Protein AF-A0A8X7V515-F1 (afdb_monomer)

Mean predicted aligned error: 9.32 Å

Nearest PDB structures (foldseek):
  7oya-assembly1_E1  TM=2.102E-01  e=2.055E+00  Danio rerio

Radius of gyration: 15.52 Å; Cα contacts (8 Å, |Δi|>4): 32; chains: 1; bounding box: 30×36×45 Å

Sequence (72 aa):
MTLMAQPQEPHFFQPLLPGFQTYLTIPIVFFSKHIQGKTNGNTWTLTSDATDQTWQVIQEERLTHPRLEGVR

Structure (mmCIF, N/CA/C/O backbone):
data_AF-A0A8X7V515-F1
#
_entry.id   AF-A0A8X7V515-F1
#
loop_
_atom_site.group_PDB
_atom_site.id
_atom_site.type_symbol
_atom_site.label_atom_id
_atom_site.label_alt_id
_atom_site.label_comp_id
_atom_site.label_asym_id
_atom_site.label_entity_id
_atom_site.label_seq_id
_atom_site.pdbx_PDB_ins_code
_atom_site.Cartn_x
_atom_site.C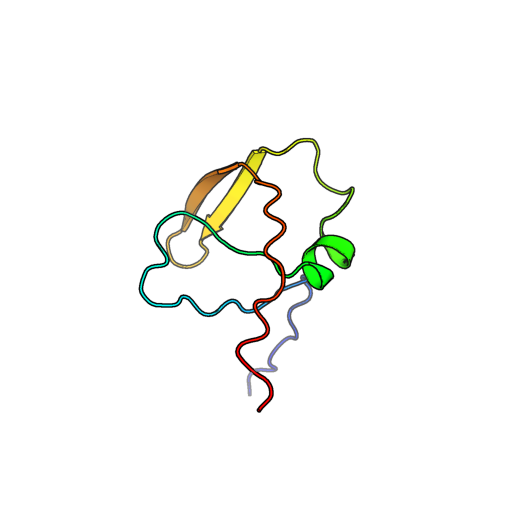artn_y
_atom_site.Cartn_z
_atom_site.occupancy
_atom_site.B_iso_or_equiv
_atom_site.auth_seq_id
_atom_site.auth_comp_id
_atom_site.auth_asym_id
_atom_site.auth_atom_id
_atom_site.pdbx_PDB_model_num
ATOM 1 N N . MET A 1 1 ? -17.248 -21.103 20.312 1.00 44.12 1 MET A N 1
ATOM 2 C CA . MET A 1 1 ? -17.586 -21.065 18.874 1.00 44.12 1 MET A CA 1
ATOM 3 C C . MET A 1 1 ? -17.447 -19.614 18.443 1.00 44.12 1 MET A C 1
ATOM 5 O O . MET A 1 1 ? -18.318 -18.819 18.765 1.00 44.12 1 MET A O 1
ATOM 9 N N . THR A 1 2 ? -16.308 -19.225 17.875 1.00 54.53 2 THR A N 1
ATOM 10 C CA . THR A 1 2 ? -16.057 -17.823 17.510 1.00 54.53 2 THR A CA 1
ATOM 11 C C . THR A 1 2 ? -16.721 -17.556 16.166 1.00 54.53 2 THR A C 1
ATOM 13 O O . THR A 1 2 ? -16.376 -18.196 15.175 1.00 54.53 2 THR A O 1
ATOM 16 N N . LEU A 1 3 ? -17.710 -16.663 16.138 1.00 63.66 3 LEU A N 1
ATOM 17 C CA . LEU A 1 3 ? -18.316 -16.186 14.900 1.00 63.66 3 LEU A CA 1
ATOM 18 C C . LEU A 1 3 ? -17.222 -15.438 14.126 1.00 63.66 3 LEU A C 1
ATOM 20 O O . LEU A 1 3 ? -16.715 -14.430 14.613 1.00 63.66 3 LEU A O 1
ATOM 24 N N . MET A 1 4 ? -16.811 -15.948 12.965 1.00 66.62 4 MET A N 1
ATOM 25 C CA . MET A 1 4 ? -15.887 -15.223 12.093 1.00 66.62 4 MET A CA 1
ATOM 26 C C . MET A 1 4 ? -16.622 -13.986 11.579 1.00 66.62 4 MET A C 1
ATOM 28 O O . MET A 1 4 ? -17.466 -14.084 10.689 1.00 66.62 4 MET A O 1
ATOM 32 N N . ALA A 1 5 ? -16.363 -12.834 12.197 1.00 73.25 5 ALA A N 1
ATOM 33 C CA . ALA A 1 5 ? -16.897 -11.567 11.734 1.00 73.25 5 ALA A CA 1
ATOM 34 C C . ALA A 1 5 ? -16.383 -11.315 10.313 1.00 73.25 5 ALA A C 1
ATOM 36 O O . ALA A 1 5 ? -15.184 -11.418 10.047 1.00 73.25 5 ALA A O 1
ATOM 37 N N . GLN A 1 6 ? -17.295 -11.017 9.389 1.00 74.25 6 GLN A N 1
ATOM 38 C CA . GLN A 1 6 ? -16.899 -10.626 8.044 1.00 74.25 6 GLN A CA 1
ATOM 39 C C . GLN A 1 6 ? -16.151 -9.290 8.122 1.00 74.25 6 GLN A C 1
ATOM 41 O O . GLN A 1 6 ? -16.644 -8.378 8.803 1.00 74.25 6 GLN A O 1
ATOM 46 N N . PRO A 1 7 ? -15.000 -9.146 7.440 1.00 76.06 7 PRO A N 1
ATOM 47 C CA . PRO A 1 7 ? -14.287 -7.880 7.433 1.00 76.06 7 PRO A CA 1
ATOM 48 C C . PRO A 1 7 ? -15.192 -6.809 6.820 1.00 76.06 7 PRO A C 1
ATOM 50 O O . PRO A 1 7 ? -15.721 -6.994 5.724 1.00 76.06 7 PRO A O 1
ATOM 53 N N . GLN A 1 8 ? -15.406 -5.721 7.556 1.00 83.62 8 GLN A N 1
ATOM 54 C CA . GLN A 1 8 ? -16.265 -4.615 7.117 1.00 83.62 8 GLN A CA 1
ATOM 55 C C . GLN A 1 8 ? -15.543 -3.700 6.121 1.00 83.62 8 GLN A C 1
ATOM 57 O O . GLN A 1 8 ? -16.170 -3.110 5.245 1.00 83.62 8 GLN A O 1
ATOM 62 N N . GLU A 1 9 ? -14.218 -3.620 6.231 1.00 88.94 9 GLU A N 1
ATOM 63 C CA . GLU A 1 9 ? -13.386 -2.782 5.376 1.00 88.94 9 GLU A CA 1
ATOM 64 C C . GLU A 1 9 ? -13.046 -3.486 4.051 1.00 88.94 9 GLU A C 1
ATOM 66 O O . GLU A 1 9 ? -12.778 -4.696 4.043 1.00 88.94 9 GLU A O 1
ATOM 71 N N . PRO A 1 10 ? -13.018 -2.761 2.913 1.00 92.12 10 PRO A N 1
ATOM 72 C CA . PRO A 1 10 ? -12.559 -3.309 1.643 1.00 92.12 10 PRO A CA 1
ATOM 73 C C . PRO A 1 10 ? -11.123 -3.828 1.747 1.00 92.12 10 PRO A C 1
ATOM 75 O O . PRO A 1 10 ? -10.217 -3.101 2.140 1.00 92.12 10 PRO A O 1
ATOM 78 N N . HIS A 1 11 ? -10.900 -5.069 1.329 1.00 91.31 11 HIS A N 1
ATOM 79 C CA . HIS A 1 11 ? -9.588 -5.711 1.348 1.00 91.31 11 HIS A CA 1
ATOM 80 C C . HIS A 1 11 ? -9.381 -6.548 0.082 1.00 91.31 11 HIS A C 1
ATOM 82 O O . HIS A 1 11 ? -10.338 -6.965 -0.576 1.00 91.31 11 HIS A O 1
ATOM 88 N N . PHE A 1 12 ? -8.120 -6.788 -0.270 1.00 90.62 12 PHE A N 1
ATOM 89 C CA . PHE A 1 12 ? -7.722 -7.681 -1.355 1.00 90.62 12 PHE A CA 1
ATOM 90 C C . PHE A 1 12 ? -6.511 -8.510 -0.926 1.00 90.62 12 PHE A C 1
ATOM 92 O O . PHE A 1 12 ? -5.774 -8.125 -0.021 1.00 90.62 12 PHE A O 1
ATOM 99 N N . PHE A 1 13 ? -6.296 -9.639 -1.598 1.00 88.19 13 PHE A N 1
ATOM 100 C CA . PHE A 1 13 ? -5.107 -10.463 -1.410 1.00 88.19 13 PHE A CA 1
ATOM 101 C C . PHE A 1 13 ? -4.133 -10.240 -2.560 1.00 88.19 13 PHE A C 1
ATOM 103 O O . PHE A 1 13 ? -4.527 -10.268 -3.727 1.00 88.19 13 PHE A O 1
ATOM 110 N N . GLN A 1 14 ? -2.857 -10.067 -2.228 1.00 84.00 14 GLN A N 1
ATOM 111 C CA . GLN A 1 14 ? -1.777 -10.022 -3.201 1.00 84.00 14 GLN A CA 1
ATOM 112 C C . GLN A 1 14 ? -0.704 -11.044 -2.814 1.00 84.00 14 GLN A C 1
ATOM 114 O O . GLN A 1 14 ? -0.098 -10.905 -1.750 1.00 84.00 14 GLN A O 1
ATOM 119 N N . PRO A 1 15 ? -0.435 -12.061 -3.650 1.00 83.12 15 PRO A N 1
ATOM 120 C CA . PRO A 1 15 ? 0.678 -12.963 -3.404 1.00 83.12 15 PRO A CA 1
ATOM 121 C C . PRO A 1 15 ? 2.004 -12.213 -3.577 1.00 83.12 15 PRO A C 1
ATOM 123 O O . PRO A 1 15 ? 2.224 -11.533 -4.582 1.00 83.12 15 PRO A O 1
ATOM 126 N N . LEU A 1 16 ? 2.900 -12.353 -2.602 1.00 81.31 16 LEU A N 1
ATOM 127 C CA . LEU A 1 16 ? 4.266 -11.845 -2.697 1.00 81.31 16 LEU A CA 1
ATOM 128 C C . LEU A 1 16 ? 5.115 -12.884 -3.432 1.00 81.31 16 LEU A C 1
ATOM 130 O O . LEU A 1 16 ? 5.486 -13.914 -2.871 1.00 81.31 16 LEU A O 1
ATOM 134 N N . LEU A 1 17 ? 5.372 -12.640 -4.716 1.00 80.56 17 LEU A N 1
ATOM 135 C CA . LEU A 1 17 ? 6.210 -13.518 -5.530 1.00 80.56 17 LEU A CA 1
ATOM 136 C C . LEU A 1 17 ? 7.702 -13.295 -5.216 1.00 80.56 17 LEU A C 1
ATOM 138 O O . LEU A 1 17 ? 8.094 -12.184 -4.849 1.00 80.56 17 LEU A O 1
ATOM 142 N N . PRO A 1 18 ? 8.571 -14.308 -5.391 1.00 81.19 18 PRO A N 1
ATOM 143 C CA . PRO A 1 18 ? 10.016 -14.110 -5.315 1.00 81.19 18 PRO A CA 1
ATOM 144 C C . PRO A 1 18 ? 10.470 -12.971 -6.245 1.00 81.19 18 PRO A C 1
ATOM 146 O O . PRO A 1 18 ? 10.088 -12.931 -7.412 1.00 81.19 18 PRO A O 1
ATOM 149 N N . GLY A 1 19 ? 11.268 -12.035 -5.722 1.00 71.75 19 GLY A N 1
ATOM 150 C CA . GLY A 1 19 ? 11.700 -10.825 -6.443 1.00 71.75 19 GLY A CA 1
ATOM 151 C C . GLY A 1 19 ? 10.867 -9.570 -6.152 1.00 71.75 19 GLY A C 1
ATOM 152 O O . GLY A 1 19 ? 11.182 -8.493 -6.653 1.00 71.75 19 GLY A O 1
ATOM 153 N N . PHE A 1 20 ? 9.836 -9.677 -5.314 1.00 72.19 20 PHE A N 1
ATOM 154 C CA . PHE A 1 20 ? 9.066 -8.535 -4.837 1.00 72.19 20 PHE A CA 1
ATOM 155 C C . PHE A 1 20 ? 9.791 -7.848 -3.675 1.00 72.19 20 PHE A C 1
ATOM 157 O O . PHE A 1 20 ? 9.861 -8.398 -2.579 1.00 72.19 20 PHE A O 1
ATOM 164 N N . GLN A 1 21 ? 10.392 -6.682 -3.922 1.00 70.25 21 GLN A N 1
ATOM 165 C CA . GLN A 1 21 ? 11.239 -6.019 -2.918 1.00 70.25 21 GLN A CA 1
ATOM 166 C C . GLN A 1 21 ? 10.877 -4.555 -2.648 1.00 70.25 21 GLN A C 1
ATOM 168 O O . GLN A 1 21 ? 11.180 -4.069 -1.565 1.00 70.25 21 GLN A O 1
ATOM 173 N N . THR A 1 22 ? 10.248 -3.843 -3.591 1.00 78.94 22 THR A N 1
ATOM 174 C CA . THR A 1 22 ? 10.184 -2.367 -3.515 1.00 78.94 22 THR A CA 1
ATOM 175 C C . THR A 1 22 ? 8.830 -1.727 -3.816 1.00 78.94 22 THR A C 1
ATOM 177 O O . THR A 1 22 ? 8.663 -0.545 -3.543 1.00 78.94 22 THR A O 1
ATOM 180 N N . TYR A 1 23 ? 7.858 -2.456 -4.363 1.00 81.31 23 TYR A N 1
ATOM 181 C CA . TYR A 1 23 ? 6.538 -1.915 -4.717 1.00 81.31 23 TYR A CA 1
ATOM 182 C C . TYR A 1 23 ? 5.433 -2.849 -4.237 1.00 81.31 23 TYR A C 1
ATOM 184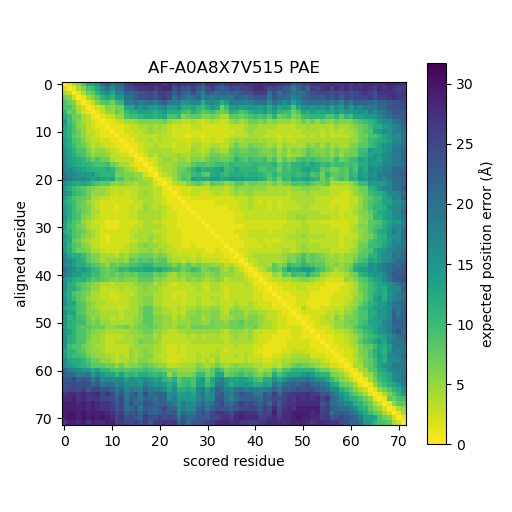 O O . TYR A 1 23 ? 5.743 -3.972 -3.896 1.00 81.31 23 TYR A O 1
ATOM 192 N N . LEU A 1 24 ? 4.171 -2.406 -4.213 1.00 84.44 24 LEU A N 1
ATOM 193 C CA . LEU A 1 24 ? 2.954 -3.225 -4.075 1.00 84.44 24 LEU A CA 1
ATOM 194 C C . LEU A 1 24 ? 2.073 -2.977 -5.311 1.00 84.44 24 LEU A C 1
ATOM 196 O O . LEU A 1 24 ? 2.146 -1.901 -5.899 1.00 84.44 24 LEU A O 1
ATOM 200 N N . THR A 1 25 ? 1.278 -3.950 -5.763 1.00 85.88 25 THR A N 1
ATOM 201 C CA . THR A 1 25 ? 0.429 -3.778 -6.956 1.00 85.88 25 THR A CA 1
ATOM 202 C C . THR A 1 25 ? -1.030 -3.942 -6.579 1.00 85.88 25 THR A C 1
ATOM 204 O O . THR A 1 25 ? -1.526 -5.049 -6.394 1.00 85.88 25 THR A O 1
ATOM 207 N N . ILE A 1 26 ? -1.737 -2.819 -6.516 1.00 87.56 26 ILE A N 1
ATOM 208 C CA . ILE A 1 26 ? -3.171 -2.811 -6.246 1.00 87.56 26 ILE A CA 1
ATOM 2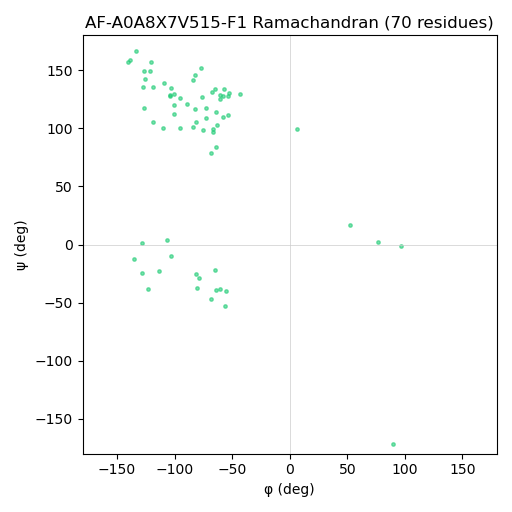09 C C . ILE A 1 26 ? -3.910 -3.250 -7.521 1.00 87.56 26 ILE A C 1
ATOM 211 O O . ILE A 1 26 ? -3.695 -2.650 -8.578 1.00 87.56 26 ILE A O 1
ATOM 215 N N . PRO A 1 27 ? -4.795 -4.263 -7.462 1.00 90.19 27 PRO A N 1
ATOM 216 C CA . PRO A 1 27 ? -5.615 -4.641 -8.605 1.00 90.19 27 PRO A CA 1
ATOM 217 C C . PRO A 1 27 ? -6.446 -3.457 -9.105 1.00 90.19 27 PRO A C 1
ATOM 219 O O . PRO A 1 27 ? -7.120 -2.792 -8.316 1.00 90.19 27 PRO A O 1
ATOM 222 N N . ILE A 1 28 ? -6.462 -3.233 -10.422 1.00 88.62 28 ILE A N 1
ATOM 223 C CA . ILE A 1 28 ? -7.141 -2.076 -11.031 1.00 88.62 28 ILE A CA 1
ATOM 224 C C . ILE A 1 28 ? -8.621 -1.980 -10.636 1.00 88.62 28 ILE A C 1
ATOM 226 O O . ILE A 1 28 ? -9.107 -0.908 -10.293 1.00 88.62 28 ILE A O 1
ATOM 230 N N . VAL A 1 29 ? -9.321 -3.119 -10.575 1.00 91.25 29 VAL A N 1
ATOM 231 C CA . VAL A 1 29 ? -10.737 -3.182 -10.177 1.00 91.25 29 VAL A CA 1
ATOM 232 C C . VAL A 1 29 ? -10.932 -2.737 -8.725 1.00 91.25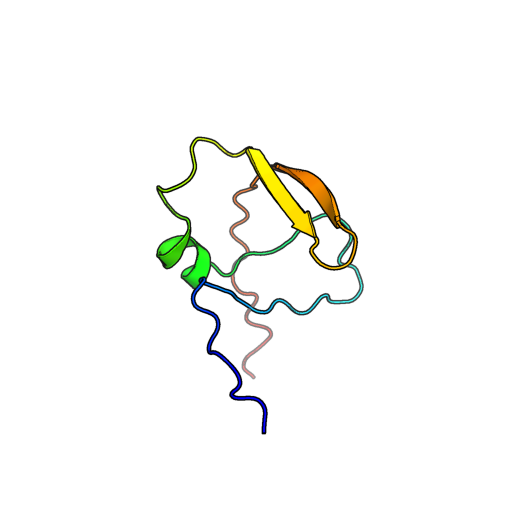 29 VAL A C 1
ATOM 234 O O . VAL A 1 29 ? -11.895 -2.035 -8.416 1.00 91.25 29 VAL A O 1
ATOM 237 N N . PHE A 1 30 ? -10.012 -3.114 -7.831 1.00 92.56 30 PHE A N 1
ATOM 238 C CA . PHE A 1 30 ? -10.061 -2.704 -6.430 1.00 92.56 30 PHE A CA 1
ATOM 239 C C . PHE A 1 30 ? -9.797 -1.204 -6.298 1.00 92.56 30 PHE A C 1
ATOM 241 O O . PHE A 1 30 ? -10.567 -0.501 -5.642 1.00 92.56 30 PHE A O 1
ATOM 248 N N . PHE A 1 31 ? -8.756 -0.708 -6.976 1.00 90.25 31 PHE A N 1
ATOM 249 C CA . PHE A 1 31 ? -8.415 0.711 -6.988 1.00 90.25 31 PHE A CA 1
ATOM 250 C C . PHE A 1 31 ? -9.595 1.566 -7.466 1.00 90.25 31 PHE A C 1
ATOM 252 O O . PHE A 1 31 ? -10.024 2.461 -6.737 1.00 90.25 31 PHE A O 1
ATOM 259 N N . SER A 1 32 ? -10.177 1.248 -8.627 1.00 91.12 32 SER A N 1
ATOM 260 C CA . SER A 1 32 ? -11.291 2.016 -9.198 1.00 91.12 32 SER A CA 1
ATOM 261 C C . SER A 1 32 ? -12.529 2.041 -8.308 1.00 91.12 32 SER A C 1
ATOM 263 O O . SER A 1 32 ? -13.191 3.069 -8.204 1.00 91.12 32 SER A O 1
ATOM 265 N N . LYS A 1 33 ? -12.852 0.928 -7.642 1.00 94.50 33 LYS A N 1
ATOM 266 C CA . LYS A 1 33 ? -14.053 0.845 -6.803 1.00 94.50 33 LYS A CA 1
ATOM 267 C C . LYS A 1 33 ? -13.865 1.479 -5.424 1.00 94.50 33 LYS A C 1
ATOM 269 O O . LYS A 1 33 ? -14.809 2.051 -4.876 1.00 94.50 33 LYS A O 1
ATOM 274 N N . HIS A 1 34 ? -12.683 1.335 -4.829 1.00 92.44 34 HIS A N 1
ATOM 275 C CA . HIS A 1 34 ? -12.497 1.611 -3.405 1.00 92.44 34 HIS A CA 1
ATOM 276 C C . HIS A 1 34 ? -11.603 2.805 -3.100 1.00 92.44 34 HIS A C 1
ATOM 278 O O . HIS A 1 34 ? -11.782 3.373 -2.024 1.00 92.44 34 HIS A O 1
ATOM 284 N N . ILE A 1 35 ? -10.717 3.214 -4.011 1.00 90.44 35 ILE A N 1
ATOM 285 C CA . ILE A 1 35 ? -9.681 4.214 -3.719 1.00 90.44 35 ILE A CA 1
ATOM 286 C C . ILE A 1 35 ? -9.735 5.424 -4.659 1.00 90.44 35 ILE A C 1
ATOM 288 O O . ILE A 1 35 ? -9.538 6.555 -4.214 1.00 90.44 35 ILE A O 1
ATOM 292 N N . GLN A 1 36 ? -10.032 5.211 -5.943 1.00 89.00 36 GLN A N 1
ATOM 293 C CA . GLN A 1 36 ? -10.056 6.266 -6.954 1.00 89.00 36 GLN A CA 1
ATOM 294 C C . GLN A 1 36 ? -10.956 7.436 -6.524 1.00 89.00 36 GLN A C 1
ATOM 296 O O . GLN A 1 36 ? -12.112 7.248 -6.148 1.00 89.00 36 GLN A O 1
ATOM 301 N N . GLY A 1 37 ? -10.407 8.653 -6.570 1.00 87.69 37 GLY A N 1
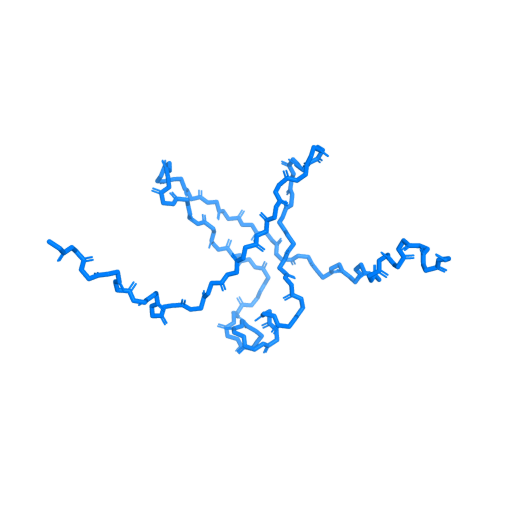ATOM 302 C CA . GLY A 1 37 ? -11.113 9.880 -6.189 1.00 87.69 37 GLY A CA 1
ATOM 303 C C . GLY A 1 37 ? -11.253 10.118 -4.680 1.00 87.69 37 GLY A C 1
ATOM 304 O O . GLY A 1 37 ? -11.865 11.112 -4.299 1.00 87.69 37 GLY A O 1
ATOM 305 N N . LYS A 1 38 ? -10.701 9.248 -3.819 1.00 86.06 38 LYS A N 1
ATOM 306 C CA . LYS A 1 38 ? -10.746 9.404 -2.350 1.00 86.06 38 LYS A CA 1
ATOM 307 C C . LYS A 1 38 ? -9.439 9.899 -1.727 1.00 86.06 38 LYS A C 1
ATOM 309 O O . LYS A 1 38 ? -9.419 10.208 -0.540 1.00 86.06 38 LYS A O 1
ATOM 314 N N . THR A 1 39 ? -8.353 9.955 -2.495 1.00 80.00 39 THR A N 1
ATOM 315 C CA . THR A 1 39 ? -7.029 10.381 -2.023 1.00 80.00 39 THR A CA 1
ATOM 316 C C . THR A 1 39 ? -6.658 11.740 -2.611 1.00 80.00 39 THR A C 1
ATOM 318 O O . THR A 1 39 ? -6.873 11.994 -3.796 1.00 80.00 39 THR A O 1
ATOM 321 N N . ASN A 1 40 ? -6.064 12.611 -1.792 1.00 78.00 40 ASN A N 1
ATOM 322 C CA . ASN A 1 40 ? -5.532 13.896 -2.241 1.00 78.00 40 ASN A CA 1
ATOM 323 C C . ASN A 1 40 ? -4.034 13.749 -2.535 1.00 78.00 40 ASN A C 1
ATOM 325 O O . ASN A 1 40 ? -3.214 13.759 -1.621 1.00 78.00 40 ASN A O 1
ATOM 329 N N . GLY A 1 41 ? -3.686 13.618 -3.816 1.00 84.88 41 GLY A N 1
ATOM 330 C CA . GLY A 1 41 ? -2.304 13.451 -4.270 1.00 84.88 41 GLY A CA 1
ATOM 331 C C . GLY A 1 41 ? -1.850 11.991 -4.356 1.00 84.88 41 GLY A C 1
ATOM 332 O O . GLY A 1 41 ? -2.649 11.059 -4.254 1.00 84.88 41 GLY A O 1
ATOM 333 N N . ASN A 1 42 ? -0.550 11.807 -4.588 1.00 88.69 42 ASN A N 1
ATOM 334 C CA . ASN A 1 42 ? 0.081 10.507 -4.820 1.00 88.69 42 ASN A CA 1
ATOM 335 C C . ASN A 1 42 ? 0.926 10.013 -3.636 1.00 88.69 42 ASN A C 1
ATOM 337 O O . ASN A 1 42 ? 1.514 8.947 -3.744 1.00 88.69 42 ASN A O 1
ATOM 341 N N . THR A 1 43 ? 0.970 10.718 -2.503 1.00 91.00 43 THR A N 1
ATOM 342 C CA . THR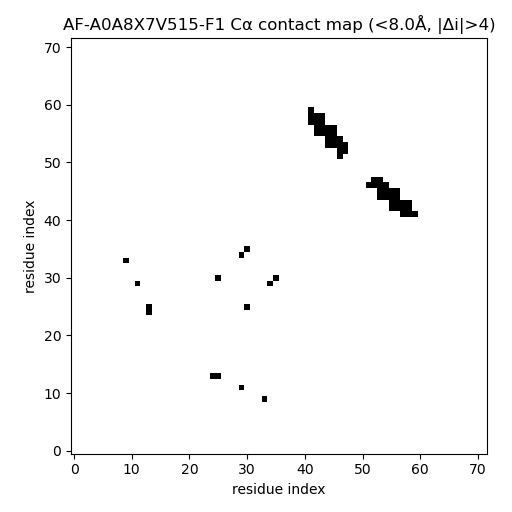 A 1 43 ? 1.661 10.248 -1.288 1.00 91.00 43 THR A CA 1
ATOM 343 C C . THR A 1 43 ? 0.686 9.553 -0.349 1.00 91.00 43 THR A C 1
ATOM 345 O O . THR A 1 43 ? -0.364 10.100 -0.018 1.00 91.00 43 THR A O 1
ATOM 348 N N . TRP A 1 44 ? 1.012 8.326 0.042 1.00 89.88 44 TRP A N 1
ATOM 349 C CA . TRP A 1 44 ? 0.132 7.427 0.779 1.00 89.88 44 TRP A CA 1
ATOM 350 C C . TRP A 1 44 ? 0.832 6.932 2.042 1.00 89.88 44 TRP A C 1
ATOM 352 O O . TRP A 1 44 ? 2.049 6.758 2.059 1.00 89.88 44 TRP A O 1
ATOM 362 N N . THR A 1 45 ? 0.053 6.670 3.087 1.00 91.75 45 THR A N 1
ATOM 363 C CA . THR A 1 45 ? 0.544 6.046 4.318 1.00 91.75 45 THR A CA 1
ATOM 364 C C . THR A 1 45 ? 0.181 4.567 4.302 1.00 91.75 45 THR A C 1
ATOM 366 O O . THR A 1 45 ? -0.997 4.223 4.231 1.00 91.75 45 THR A O 1
ATOM 369 N N . LEU A 1 46 ? 1.188 3.699 4.361 1.00 90.06 46 LEU A N 1
ATOM 370 C CA . LEU A 1 46 ? 1.022 2.256 4.508 1.00 90.06 46 LEU A CA 1
ATOM 371 C C . LEU A 1 46 ? 1.354 1.872 5.949 1.00 90.06 46 LEU A C 1
ATOM 373 O O . LEU A 1 46 ? 2.438 2.207 6.417 1.00 90.06 46 LEU A O 1
ATOM 377 N N . THR A 1 47 ? 0.465 1.145 6.621 1.00 92.38 47 THR A N 1
ATOM 378 C CA . THR A 1 47 ? 0.690 0.622 7.975 1.00 92.38 47 THR A CA 1
ATOM 379 C C . THR A 1 47 ? 0.624 -0.902 7.950 1.00 92.38 47 THR A C 1
ATOM 381 O O . THR A 1 47 ? -0.234 -1.480 7.286 1.00 92.38 47 THR A O 1
ATOM 384 N N . SER A 1 48 ? 1.565 -1.551 8.631 1.00 89.50 48 SER A N 1
ATOM 385 C CA . SER A 1 48 ? 1.604 -3.001 8.810 1.00 89.50 48 SER A CA 1
ATOM 386 C C . SER A 1 48 ? 1.064 -3.356 10.185 1.00 89.50 48 SER A C 1
ATOM 388 O O . SER A 1 48 ? 1.734 -3.109 11.184 1.00 89.50 48 SER A O 1
ATOM 390 N N . ASP A 1 49 ? -0.090 -4.016 10.229 1.00 88.56 49 ASP A N 1
ATOM 391 C CA . ASP A 1 49 ? -0.668 -4.526 11.481 1.00 88.56 49 ASP A CA 1
ATOM 392 C C . ASP A 1 49 ? 0.197 -5.626 12.124 1.00 88.56 49 ASP A C 1
ATOM 394 O O . ASP A 1 49 ? 0.096 -5.891 13.316 1.00 88.56 49 ASP A O 1
ATOM 398 N N . ALA A 1 50 ? 1.053 -6.298 11.344 1.00 89.12 50 ALA A N 1
ATOM 399 C CA . ALA A 1 50 ? 1.898 -7.385 11.841 1.00 89.12 50 ALA A CA 1
ATOM 400 C C . ALA A 1 50 ? 3.172 -6.890 12.544 1.00 89.12 50 ALA A C 1
ATOM 402 O O . ALA A 1 50 ? 3.758 -7.626 13.337 1.00 89.12 50 ALA A O 1
ATOM 403 N N . THR A 1 51 ? 3.641 -5.685 12.207 1.00 89.56 51 THR A N 1
ATOM 404 C CA . THR A 1 51 ? 4.913 -5.128 12.706 1.00 89.56 51 THR A CA 1
ATOM 405 C C . THR A 1 51 ? 4.774 -3.734 13.314 1.00 89.56 51 THR A C 1
ATOM 407 O O . THR A 1 51 ? 5.787 -3.145 13.683 1.00 89.56 51 THR A O 1
ATOM 410 N N . ASP A 1 52 ? 3.557 -3.185 13.368 1.00 92.94 52 ASP A N 1
ATOM 411 C CA . ASP A 1 52 ? 3.233 -1.800 13.747 1.00 92.94 52 ASP A CA 1
ATOM 412 C C . ASP A 1 52 ? 4.025 -0.726 12.969 1.00 92.94 52 ASP A C 1
ATOM 414 O O . ASP A 1 52 ? 4.111 0.441 13.358 1.00 92.94 52 ASP A O 1
ATOM 418 N N . GLN A 1 53 ? 4.632 -1.101 11.841 1.00 93.00 53 GLN A N 1
ATOM 419 C CA . GLN A 1 53 ? 5.444 -0.202 11.028 1.00 93.00 53 GLN A CA 1
ATOM 420 C C . GLN A 1 53 ? 4.572 0.648 10.114 1.00 93.00 53 GLN A C 1
ATOM 422 O O . GLN A 1 53 ? 3.554 0.193 9.599 1.00 93.00 53 GLN A O 1
ATOM 427 N N . THR A 1 54 ? 5.009 1.884 9.880 1.00 95.31 54 THR A N 1
ATOM 428 C CA . THR A 1 54 ? 4.347 2.824 8.976 1.00 95.31 54 THR A CA 1
ATOM 429 C C . THR A 1 54 ? 5.347 3.381 7.969 1.00 95.31 54 THR A C 1
ATOM 431 O O . THR A 1 54 ? 6.449 3.783 8.344 1.00 95.31 54 THR A O 1
ATOM 434 N N . TRP A 1 55 ? 4.957 3.438 6.696 1.00 91.56 55 TRP A N 1
ATOM 435 C CA . TRP A 1 55 ? 5.753 3.991 5.601 1.00 91.56 55 TRP A CA 1
ATOM 436 C C . TRP A 1 55 ? 4.970 5.065 4.855 1.00 91.56 55 TRP A C 1
ATOM 438 O O . TRP A 1 55 ? 3.776 4.908 4.605 1.00 91.56 55 TRP A O 1
ATOM 448 N N . GLN A 1 56 ? 5.661 6.125 4.435 1.00 93.25 56 GLN A N 1
ATOM 449 C CA . GLN A 1 56 ? 5.161 7.011 3.387 1.00 93.25 56 GLN A CA 1
ATOM 450 C C . GLN A 1 56 ? 5.620 6.467 2.038 1.00 93.25 56 GLN A C 1
ATOM 452 O O . GLN A 1 56 ? 6.818 6.313 1.802 1.00 93.25 56 GLN A O 1
ATOM 457 N N . VAL A 1 57 ? 4.669 6.162 1.165 1.00 89.12 57 VAL A N 1
ATOM 458 C CA . VAL A 1 57 ? 4.922 5.615 -0.170 1.00 89.12 57 VAL A CA 1
ATOM 459 C C . VAL A 1 57 ? 4.344 6.539 -1.231 1.00 89.12 57 VAL A C 1
ATOM 461 O O . VAL A 1 57 ? 3.434 7.322 -0.960 1.00 89.12 57 VAL A O 1
ATOM 464 N N . ILE A 1 58 ? 4.875 6.451 -2.446 1.00 90.06 58 ILE A N 1
ATOM 465 C CA . ILE A 1 58 ? 4.363 7.189 -3.598 1.00 90.06 58 ILE A CA 1
ATOM 466 C C . ILE A 1 58 ? 3.589 6.205 -4.474 1.00 90.06 58 ILE A C 1
ATOM 468 O O . ILE A 1 58 ? 4.089 5.136 -4.818 1.00 90.06 58 ILE A O 1
ATOM 472 N N . GLN A 1 59 ? 2.356 6.559 -4.821 1.00 86.94 59 GLN A N 1
ATOM 473 C CA . GLN A 1 59 ? 1.575 5.862 -5.826 1.00 86.94 59 GLN A CA 1
ATOM 474 C C . GLN A 1 59 ? 2.159 6.179 -7.202 1.00 86.94 59 GLN A C 1
ATOM 476 O O . GLN A 1 59 ? 2.112 7.318 -7.668 1.00 86.94 59 GLN A O 1
ATOM 481 N N . GLU A 1 60 ? 2.645 5.144 -7.874 1.00 83.75 60 GLU A N 1
ATOM 482 C CA . GLU A 1 60 ? 3.039 5.216 -9.274 1.00 83.75 60 GLU A CA 1
ATOM 483 C C . GLU A 1 60 ? 1.939 4.614 -10.151 1.00 83.75 60 GLU A C 1
ATOM 485 O O . GLU A 1 60 ? 1.463 3.500 -9.911 1.00 83.75 60 GLU A O 1
ATOM 490 N N . GLU A 1 61 ? 1.521 5.344 -11.186 1.00 77.00 61 GLU A N 1
ATOM 491 C CA . GLU A 1 61 ? 0.656 4.779 -12.216 1.00 77.00 61 GLU A CA 1
ATOM 492 C C . GLU A 1 61 ? 1.501 3.885 -13.122 1.00 77.00 61 GLU A C 1
ATOM 494 O O . GLU A 1 61 ? 2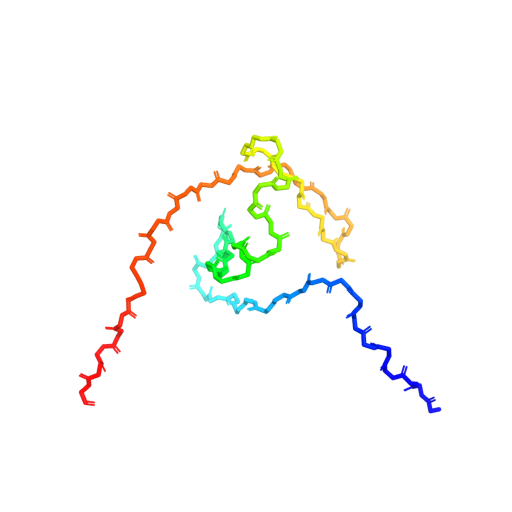.196 4.344 -14.028 1.00 77.00 61 GLU A O 1
ATOM 499 N N . ARG A 1 62 ? 1.449 2.578 -12.867 1.00 70.00 62 ARG A N 1
ATOM 500 C CA . ARG A 1 62 ? 2.051 1.582 -13.746 1.00 70.00 62 ARG A CA 1
ATOM 501 C C . ARG A 1 62 ? 0.947 0.800 -14.436 1.00 70.00 62 ARG A C 1
ATOM 503 O O . ARG A 1 62 ? 0.397 -0.144 -13.871 1.00 70.00 62 ARG A O 1
ATOM 510 N N . LEU A 1 63 ? 0.665 1.160 -15.684 1.00 57.59 63 LEU A N 1
ATOM 511 C CA . LEU A 1 63 ? -0.124 0.332 -16.592 1.00 57.59 63 LEU A CA 1
ATOM 512 C C . LEU A 1 63 ? 0.695 -0.916 -16.942 1.00 57.59 63 LEU A C 1
ATOM 514 O O . LEU A 1 63 ? 1.315 -1.007 -17.998 1.00 57.59 63 LEU A O 1
ATOM 518 N N . THR A 1 64 ? 0.738 -1.902 -16.048 1.00 53.50 64 THR A N 1
ATOM 519 C CA . THR A 1 64 ? 1.110 -3.242 -16.491 1.00 53.50 64 THR A CA 1
ATOM 520 C C . THR A 1 64 ? -0.064 -3.764 -17.279 1.00 53.50 64 THR A C 1
ATOM 522 O O . THR A 1 64 ? -1.103 -4.079 -16.698 1.00 53.50 64 THR A O 1
ATOM 525 N N . HIS A 1 65 ? 0.100 -3.868 -18.597 1.00 47.00 65 HIS A N 1
ATOM 526 C CA . HIS A 1 65 ? -0.713 -4.788 -19.376 1.00 47.00 65 HIS A CA 1
ATOM 527 C C . HIS A 1 65 ? -0.787 -6.098 -18.582 1.00 47.00 65 HIS A C 1
ATOM 529 O O . HIS A 1 65 ? 0.273 -6.564 -18.139 1.00 47.00 65 HIS A O 1
ATOM 535 N N . PRO A 1 66 ? -1.977 -6.677 -18.336 1.00 51.09 66 PRO A N 1
ATOM 536 C CA . PRO A 1 66 ? -2.023 -8.039 -17.844 1.00 51.09 66 PRO A CA 1
ATOM 537 C C . PRO A 1 66 ? -1.194 -8.844 -18.836 1.00 51.09 66 PRO A C 1
ATOM 539 O O . PRO A 1 66 ? -1.537 -8.930 -20.017 1.00 51.09 66 PRO A O 1
ATOM 542 N N . ARG A 1 67 ? -0.033 -9.330 -18.392 1.00 49.69 67 ARG A N 1
ATOM 543 C CA . ARG A 1 67 ? 0.760 -10.243 -19.193 1.00 49.69 67 ARG A CA 1
ATOM 544 C C . ARG A 1 67 ? -0.096 -11.494 -19.270 1.00 49.69 67 ARG A C 1
ATOM 546 O O . ARG A 1 67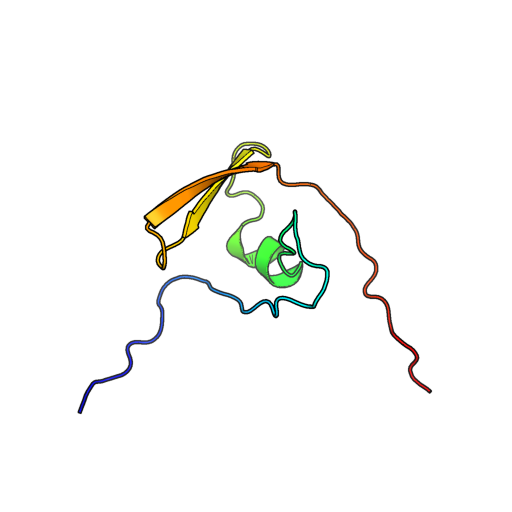 ? -0.162 -12.266 -18.319 1.00 49.69 67 ARG A O 1
ATOM 553 N N . LEU A 1 68 ? -0.836 -11.607 -20.369 1.00 46.28 68 LEU A N 1
ATOM 554 C CA . LEU A 1 68 ? -1.471 -12.838 -20.791 1.00 46.28 68 LEU A CA 1
ATOM 555 C C . LEU A 1 68 ? -0.313 -13.786 -21.091 1.00 46.28 68 LEU A C 1
ATOM 557 O O . LEU A 1 68 ? 0.177 -13.843 -22.217 1.00 46.28 68 LEU A O 1
ATOM 561 N N . GLU A 1 69 ? 0.207 -14.450 -20.060 1.00 50.22 69 GLU A N 1
ATOM 562 C CA . GLU A 1 69 ? 1.050 -15.614 -20.277 1.00 50.22 69 GLU A CA 1
ATOM 563 C C . GLU A 1 69 ? 0.202 -16.609 -21.067 1.00 50.22 69 GLU A C 1
ATOM 565 O O . GLU A 1 69 ? -0.808 -17.104 -20.576 1.00 50.22 69 GLU A O 1
ATOM 570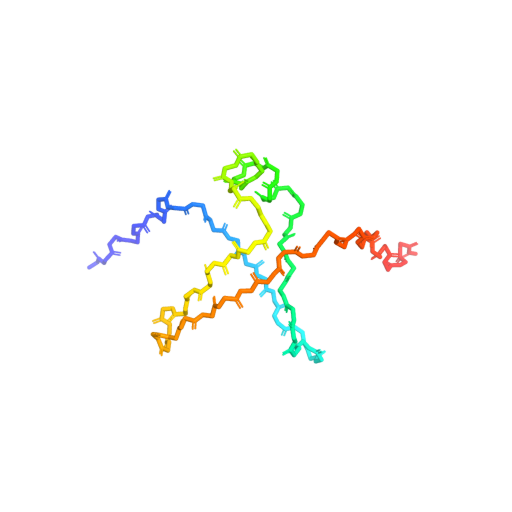 N N . GLY A 1 70 ? 0.599 -16.766 -22.331 1.00 44.75 70 GLY A N 1
ATOM 571 C CA . GLY A 1 70 ? 0.116 -17.691 -23.345 1.00 44.75 70 GLY A CA 1
ATOM 572 C C . GLY A 1 70 ? -1.100 -18.528 -22.978 1.00 44.75 70 GLY A C 1
ATOM 573 O O . GLY A 1 70 ? -0.963 -19.616 -22.429 1.00 44.75 70 GLY A O 1
ATOM 574 N N . VAL A 1 71 ? -2.268 -18.088 -23.444 1.00 42.91 71 VAL A N 1
ATOM 575 C CA . VAL A 1 71 ? -3.288 -19.038 -23.883 1.00 42.91 71 VAL A CA 1
ATOM 576 C C . VAL A 1 71 ? -2.686 -19.784 -25.079 1.00 42.91 71 VAL A C 1
ATOM 578 O O . VAL A 1 71 ? -2.553 -19.223 -26.169 1.00 42.91 71 VAL A O 1
ATOM 581 N N . ARG A 1 72 ? -2.246 -21.018 -24.843 1.00 46.38 72 ARG A N 1
ATOM 582 C CA . ARG A 1 72 ? -2.102 -22.065 -25.854 1.00 46.38 72 ARG A CA 1
ATOM 583 C C . ARG A 1 72 ? -2.926 -23.254 -25.405 1.00 46.38 72 ARG A C 1
ATOM 585 O O . ARG A 1 72 ? -2.856 -23.568 -24.198 1.00 46.38 72 ARG A O 1
#

Organism: Brassica carinata (NCBI:txid52824)

Secondary structure (DSSP, 8-state):
----PPP-S--------TT--S-----HHHHHHHTTTSSSSSEEEEEETTTTEEEEEE--------------

pLDDT: mean 79.3, std 15.28, range [42.91, 95.31]

Solvent-accessible surface area (backbone atoms only — not comparable to full-atom values): 5371 Å² total; per-residue (Å²): 135,82,80,81,74,75,79,87,68,93,80,84,89,75,87,86,54,94,89,69,82,85,77,84,83,79,54,66,70,55,40,63,76,75,44,63,91,75,64,86,75,49,70,44,82,48,72,38,91,90,73,76,44,74,45,84,45,72,68,72,93,71,88,68,72,80,79,74,76,70,92,123

Foldseek 3Di:
DDDPDDDPDDDDDDDDDPPNDADDDDPPVSCVPPPPPPDDAFWDWDADPVPRDIDTDGDDDDPDDPPPPDPD